Protein AF-A0A059FQJ8-F1 (afdb_monomer_lite)

Radius of gyration: 23.24 Å; chains: 1; bounding box: 76×47×58 Å

Structure (mmCIF, N/CA/C/O backbone):
data_AF-A0A059FQJ8-F1
#
_entry.id   AF-A0A059FQJ8-F1
#
loop_
_atom_site.group_PDB
_atom_site.id
_atom_site.type_symbol
_atom_site.label_atom_id
_atom_site.label_alt_id
_atom_site.label_comp_id
_atom_site.label_asym_id
_atom_site.label_entity_id
_atom_site.label_seq_id
_atom_site.pdbx_PDB_ins_code
_atom_site.Cartn_x
_atom_site.Cartn_y
_atom_site.Cartn_z
_atom_site.occupancy
_atom_site.B_iso_or_equiv
_atom_site.auth_seq_id
_atom_site.auth_comp_id
_atom_site.auth_asym_id
_atom_site.auth_atom_id
_atom_site.pdbx_PDB_model_num
ATOM 1 N N . MET A 1 1 ? -55.853 28.025 -36.758 1.00 37.81 1 MET A N 1
ATOM 2 C CA . MET A 1 1 ? -55.237 27.022 -35.863 1.00 37.81 1 MET A CA 1
ATOM 3 C C . MET A 1 1 ? -54.209 27.739 -35.015 1.00 37.81 1 MET A C 1
ATOM 5 O O . MET A 1 1 ? -53.228 28.238 -35.544 1.00 37.81 1 MET A O 1
ATOM 9 N N . THR A 1 2 ? -54.528 27.914 -33.740 1.00 32.22 2 THR A N 1
ATOM 10 C CA . THR A 1 2 ? -53.836 28.809 -32.809 1.00 32.22 2 THR A CA 1
ATOM 11 C C . THR A 1 2 ? -52.714 28.050 -32.107 1.00 32.22 2 THR A C 1
ATOM 13 O O . THR A 1 2 ? -52.951 26.999 -31.517 1.00 32.22 2 THR A O 1
ATOM 16 N N . ILE A 1 3 ? -51.499 28.586 -32.196 1.00 45.47 3 ILE A N 1
ATOM 17 C CA . ILE A 1 3 ? -50.290 28.101 -31.525 1.00 45.47 3 ILE A CA 1
ATOM 18 C C . ILE A 1 3 ? -50.458 28.319 -30.017 1.00 45.47 3 ILE A C 1
ATOM 20 O O . ILE A 1 3 ? -50.720 29.442 -29.587 1.00 45.47 3 ILE A O 1
ATOM 24 N N . LYS A 1 4 ? -50.324 27.255 -29.217 1.00 43.25 4 LYS A N 1
ATOM 25 C CA . LYS A 1 4 ? -50.336 27.320 -27.750 1.00 43.25 4 LYS A CA 1
ATOM 26 C C . LYS A 1 4 ? -48.970 26.878 -27.235 1.00 43.25 4 LYS A C 1
ATOM 28 O O . LYS A 1 4 ? -48.599 25.714 -27.331 1.00 43.25 4 LYS A O 1
ATOM 33 N N . THR A 1 5 ? -48.218 27.858 -26.757 1.00 51.22 5 THR A N 1
ATOM 34 C CA . THR A 1 5 ? -46.953 27.738 -26.035 1.00 51.22 5 THR A CA 1
ATOM 35 C C . THR A 1 5 ? -47.121 26.894 -24.771 1.00 51.22 5 THR A C 1
ATOM 37 O O . THR A 1 5 ? -48.052 27.117 -23.999 1.00 51.22 5 THR A O 1
ATOM 40 N N . PHE A 1 6 ? -46.178 25.985 -24.516 1.00 45.19 6 PHE A N 1
ATOM 41 C CA . PHE A 1 6 ? -45.891 25.508 -23.166 1.00 45.19 6 PHE A CA 1
ATOM 42 C C . PHE A 1 6 ? -44.374 25.459 -22.972 1.00 45.19 6 PHE A C 1
ATOM 44 O O . PHE A 1 6 ? -43.671 24.649 -23.570 1.00 45.19 6 PHE A O 1
ATOM 51 N N . LEU A 1 7 ? -43.889 26.410 -22.177 1.00 50.94 7 LEU A N 1
ATOM 52 C CA . LEU A 1 7 ? -42.558 26.420 -21.587 1.00 50.94 7 LEU A CA 1
ATOM 53 C C . LEU A 1 7 ? -42.471 25.249 -20.605 1.00 50.94 7 LEU A C 1
ATOM 55 O O . LEU A 1 7 ? -43.331 25.123 -19.735 1.00 50.94 7 LEU A O 1
ATOM 59 N N . LEU A 1 8 ? -41.429 24.430 -20.709 1.00 50.31 8 LEU A N 1
ATOM 60 C CA . LEU A 1 8 ? -41.069 23.477 -19.665 1.00 50.31 8 LEU A CA 1
ATOM 61 C C . LEU A 1 8 ? -39.570 23.584 -19.401 1.00 50.31 8 LEU A C 1
ATOM 63 O O . LEU A 1 8 ? -38.731 23.058 -20.127 1.00 50.31 8 LEU A O 1
ATOM 67 N N . SER A 1 9 ? -39.282 24.358 -18.357 1.00 51.50 9 SER A N 1
ATOM 68 C CA . SER A 1 9 ? -38.020 24.420 -17.639 1.00 51.50 9 SER A CA 1
ATOM 69 C C . SER A 1 9 ? -37.587 23.021 -17.208 1.00 51.50 9 SER A C 1
ATOM 71 O O . SER A 1 9 ? -38.300 22.366 -16.450 1.00 51.50 9 SER A O 1
ATOM 73 N N . ILE A 1 10 ? -36.391 22.597 -17.610 1.00 59.97 10 ILE A N 1
ATOM 74 C CA . ILE A 1 10 ? -35.666 21.519 -16.934 1.00 59.97 10 ILE A CA 1
ATOM 75 C C . ILE A 1 10 ? -34.528 22.183 -16.165 1.00 59.97 10 ILE A C 1
ATOM 77 O O . ILE A 1 10 ? -33.397 22.294 -16.629 1.00 59.97 10 ILE A O 1
ATOM 81 N N . ALA A 1 11 ? -34.873 22.670 -14.975 1.00 53.00 11 ALA A N 1
ATOM 82 C CA . ALA A 1 11 ? -33.926 22.830 -13.885 1.00 53.00 11 ALA A CA 1
ATOM 83 C C . ALA A 1 11 ? -33.673 21.425 -13.317 1.00 53.00 11 ALA A C 1
ATOM 85 O O . ALA A 1 11 ? -34.315 20.997 -12.362 1.00 53.00 11 ALA A O 1
ATOM 86 N N . GLY A 1 12 ? -32.805 20.666 -13.985 1.00 53.34 12 GLY A N 1
ATOM 87 C CA . GLY A 1 12 ? -32.293 19.405 -13.468 1.00 53.34 12 GLY A CA 1
ATOM 88 C C . GLY A 1 12 ? -31.166 19.722 -12.502 1.00 53.34 12 GLY A C 1
ATOM 89 O O . GLY A 1 12 ? -30.111 20.185 -12.932 1.00 53.34 12 GLY A O 1
ATOM 90 N N . LEU A 1 13 ? -31.423 19.527 -11.209 1.00 50.56 13 LEU A N 1
ATOM 91 C CA . LEU A 1 13 ? -30.423 19.575 -10.155 1.00 50.56 13 LEU A CA 1
ATOM 92 C C . LEU A 1 13 ? -29.230 18.707 -10.564 1.00 50.56 13 LEU A C 1
ATOM 94 O O . LEU A 1 13 ? -29.275 17.484 -10.453 1.00 50.56 13 LEU A O 1
ATOM 98 N N . VAL A 1 14 ? -28.137 19.345 -10.972 1.00 53.16 14 VAL A N 1
ATOM 99 C CA . VAL A 1 14 ? -26.816 18.759 -10.788 1.00 53.16 14 VAL A CA 1
ATOM 100 C C . VAL A 1 14 ? -26.566 18.866 -9.290 1.00 53.16 14 VAL A C 1
ATOM 102 O O . VAL A 1 14 ? -25.959 19.817 -8.802 1.00 53.16 14 VAL A O 1
ATOM 105 N N . ALA A 1 15 ? -27.136 17.921 -8.540 1.00 49.44 15 ALA A N 1
ATOM 106 C CA . ALA A 1 15 ? -26.610 17.554 -7.245 1.00 49.44 15 ALA A CA 1
ATOM 107 C C . ALA A 1 15 ? -25.205 17.025 -7.531 1.00 49.44 15 ALA A C 1
ATOM 109 O O . ALA A 1 15 ? -24.992 15.838 -7.754 1.00 49.44 15 ALA A O 1
ATOM 110 N N . LEU A 1 16 ? -24.253 17.954 -7.613 1.00 50.31 16 LEU A N 1
ATOM 111 C CA . LEU A 1 16 ? -22.880 17.675 -7.268 1.00 50.31 16 LEU A CA 1
ATOM 112 C C . LEU A 1 16 ? -22.986 17.123 -5.851 1.00 50.31 16 LEU A C 1
ATOM 114 O O . LEU A 1 16 ? -23.143 17.882 -4.894 1.00 50.31 16 LEU A O 1
ATOM 118 N N . SER A 1 17 ? -23.011 15.797 -5.739 1.00 50.44 17 SER A N 1
ATOM 119 C CA . SER A 1 17 ? -22.537 15.105 -4.560 1.00 50.44 17 SER A CA 1
ATOM 120 C C . SER A 1 17 ? -21.135 15.648 -4.342 1.00 50.44 17 SER A C 1
ATOM 122 O O . SER A 1 17 ? -20.155 15.182 -4.917 1.00 50.44 17 SER A O 1
ATOM 124 N N . ALA A 1 18 ? -21.056 16.737 -3.584 1.00 44.81 18 ALA A N 1
ATOM 125 C CA . ALA A 1 18 ? -19.883 17.037 -2.816 1.00 44.81 18 ALA A CA 1
ATOM 126 C C . ALA A 1 18 ? -19.639 15.742 -2.046 1.00 44.81 18 ALA A C 1
ATOM 128 O O . ALA A 1 18 ? -20.436 15.412 -1.168 1.00 44.81 18 ALA A O 1
ATOM 129 N N . CYS A 1 19 ? -18.649 14.955 -2.481 1.00 57.06 19 CYS A N 1
ATOM 130 C CA . CYS A 1 19 ? -18.125 13.829 -1.729 1.00 57.06 19 CYS A CA 1
ATOM 131 C C . CYS A 1 19 ? -17.668 14.439 -0.415 1.00 57.06 19 CYS A C 1
ATOM 133 O O . CYS A 1 19 ? -16.589 15.028 -0.324 1.00 57.06 19 CYS A O 1
ATOM 135 N N . ALA A 1 20 ? -18.596 14.476 0.536 1.00 50.62 20 ALA A N 1
ATOM 136 C CA . ALA A 1 20 ? -18.373 15.036 1.834 1.00 50.62 20 ALA A CA 1
ATOM 137 C C . ALA A 1 20 ? -17.217 14.219 2.381 1.00 50.62 20 ALA A C 1
ATOM 139 O O . ALA A 1 20 ? -17.306 13.001 2.493 1.00 50.62 20 ALA A O 1
ATOM 140 N N . SER A 1 21 ? -16.111 14.907 2.623 1.00 61.59 21 SER A N 1
ATOM 141 C CA . SER A 1 21 ? -14.887 14.413 3.231 1.00 61.59 21 SER A CA 1
ATOM 142 C C . SER A 1 21 ? -15.135 14.046 4.697 1.00 61.59 21 SER A C 1
ATOM 144 O O . SER A 1 21 ? -14.461 14.554 5.593 1.00 61.59 21 SER A O 1
ATOM 146 N N . VAL A 1 22 ? -16.178 13.263 4.945 1.00 78.38 22 VAL A N 1
ATOM 147 C CA . VAL A 1 22 ? -16.480 12.659 6.226 1.00 78.38 22 VAL A CA 1
ATOM 148 C C . VAL A 1 22 ? -15.706 11.360 6.212 1.00 78.38 22 VAL A C 1
ATOM 150 O O . VAL A 1 22 ? -15.920 10.511 5.354 1.00 78.38 22 VAL A O 1
ATOM 153 N N . GLU A 1 23 ? -14.732 11.269 7.105 1.00 85.38 23 GLU A N 1
ATOM 154 C CA . GLU A 1 23 ? -14.048 10.010 7.344 1.00 85.38 23 GLU A CA 1
ATOM 155 C C . GLU A 1 23 ? -15.078 8.994 7.868 1.00 85.38 23 GLU A C 1
ATOM 157 O O . GLU A 1 23 ? -15.762 9.315 8.849 1.00 85.38 23 GLU A O 1
ATOM 162 N N . PRO A 1 24 ? -15.243 7.828 7.211 1.00 90.56 24 PRO A N 1
ATOM 163 C CA . PRO A 1 24 ? -16.191 6.811 7.658 1.00 90.56 24 PRO A CA 1
ATOM 164 C C . PRO A 1 24 ? -15.785 6.213 9.012 1.00 90.56 24 PRO A C 1
ATOM 166 O O . PRO A 1 24 ? -14.682 6.449 9.509 1.00 90.56 24 PRO A O 1
ATOM 169 N N . GLU A 1 25 ? -16.675 5.432 9.625 1.00 91.50 25 GLU A N 1
ATOM 170 C CA . GLU A 1 25 ? -16.370 4.767 10.895 1.00 91.50 25 GLU A CA 1
ATOM 171 C C . GLU A 1 25 ? -15.207 3.772 10.716 1.00 91.50 25 GLU A C 1
ATOM 173 O O . GLU A 1 25 ? -15.261 2.955 9.791 1.00 91.50 25 GLU A O 1
ATOM 178 N N . PRO A 1 26 ? -14.165 3.812 11.571 1.00 92.06 26 PRO A N 1
ATOM 179 C CA . PRO A 1 26 ? -13.039 2.893 11.473 1.00 92.06 26 PRO A CA 1
ATOM 180 C C . PRO A 1 26 ? -13.474 1.429 11.421 1.00 92.06 26 PRO A C 1
ATOM 182 O O . PRO A 1 26 ? -14.433 1.030 12.077 1.00 92.06 26 PRO A O 1
ATOM 185 N N . CYS A 1 27 ? -12.716 0.618 10.679 1.00 93.94 27 CYS A N 1
ATOM 186 C CA . CYS A 1 27 ? -12.921 -0.835 10.611 1.00 93.94 27 CYS A CA 1
ATOM 187 C C . CYS A 1 27 ? -14.270 -1.237 9.994 1.00 93.94 27 CYS A C 1
ATOM 189 O O . CYS A 1 27 ? -14.827 -2.286 10.310 1.00 93.94 27 CYS A O 1
ATOM 191 N N . THR A 1 28 ? -14.764 -0.406 9.078 1.00 94.88 28 THR A N 1
ATOM 192 C CA . THR A 1 28 ? -15.841 -0.718 8.132 1.00 94.88 28 THR A CA 1
ATOM 193 C C . THR A 1 28 ? -15.265 -0.845 6.719 1.00 94.88 28 THR A C 1
ATOM 195 O O . THR A 1 28 ? -14.179 -0.324 6.446 1.00 94.88 28 THR A O 1
ATOM 198 N N . SER A 1 29 ? -15.963 -1.527 5.806 1.00 95.06 29 SER A N 1
ATOM 199 C CA . SER A 1 29 ? -15.523 -1.640 4.405 1.00 95.06 29 SER A CA 1
ATOM 200 C C . SER A 1 29 ? -15.403 -0.268 3.725 1.00 95.06 29 SER A C 1
ATOM 202 O O . SER A 1 29 ? -14.414 -0.009 3.047 1.00 95.06 29 SER A O 1
ATOM 204 N N . GLU A 1 30 ? -16.333 0.654 3.994 1.00 93.31 30 GLU A N 1
ATOM 205 C CA . GLU A 1 30 ? -16.300 2.035 3.486 1.00 93.31 30 GLU A CA 1
ATOM 206 C C . GLU A 1 30 ? -15.061 2.802 3.977 1.00 93.31 30 GLU A C 1
ATOM 208 O O . GLU A 1 30 ? -14.427 3.543 3.224 1.00 93.31 30 GLU A O 1
ATOM 213 N N . TRP A 1 31 ? -14.661 2.606 5.236 1.00 94.44 31 TRP A N 1
ATOM 214 C CA . TRP A 1 31 ? -13.435 3.209 5.756 1.00 94.44 31 TRP A CA 1
ATOM 215 C C . TRP A 1 31 ? -12.175 2.613 5.124 1.00 94.44 31 TRP A C 1
ATOM 217 O O . TRP A 1 31 ? -11.231 3.349 4.825 1.00 94.44 31 TRP A O 1
ATOM 227 N N . VAL A 1 32 ? -12.159 1.296 4.895 1.00 93.88 32 VAL A N 1
ATOM 228 C CA . VAL A 1 32 ? -11.069 0.620 4.180 1.00 93.88 32 VAL A CA 1
ATOM 229 C C . VAL A 1 32 ? -10.935 1.164 2.761 1.00 93.88 32 VAL A C 1
ATOM 231 O O . VAL A 1 32 ? -9.814 1.461 2.343 1.00 93.88 32 VAL A O 1
ATOM 234 N N . ASP A 1 33 ? -12.046 1.336 2.048 1.00 94.00 33 ASP A N 1
ATOM 235 C CA . ASP A 1 33 ? -12.069 1.926 0.709 1.00 94.00 33 ASP A CA 1
ATOM 236 C C . ASP A 1 33 ? -11.514 3.359 0.732 1.00 94.00 33 ASP A C 1
ATOM 238 O O . ASP A 1 33 ? -10.512 3.669 0.083 1.00 94.00 33 ASP A O 1
ATOM 242 N N . PHE A 1 34 ? -12.048 4.210 1.615 1.00 91.94 34 PHE A N 1
ATOM 243 C CA . PHE A 1 34 ? -11.582 5.587 1.803 1.00 91.94 34 PHE A CA 1
ATOM 244 C C . PHE A 1 34 ? -10.074 5.688 2.095 1.00 91.94 34 PHE A C 1
ATOM 246 O O . PHE A 1 34 ? -9.370 6.559 1.562 1.00 91.94 34 PHE A O 1
ATOM 253 N N . ARG A 1 35 ? -9.545 4.813 2.960 1.00 92.31 35 ARG A N 1
ATOM 254 C CA . ARG A 1 35 ? -8.107 4.754 3.268 1.00 92.31 35 ARG A CA 1
ATOM 255 C C . ARG A 1 35 ? -7.316 4.249 2.066 1.00 92.31 35 ARG A C 1
ATOM 257 O O . ARG A 1 35 ? -6.299 4.857 1.727 1.00 92.31 35 ARG A O 1
ATOM 264 N N . THR A 1 36 ? -7.791 3.199 1.401 1.00 92.50 36 THR A N 1
ATOM 265 C CA . THR A 1 36 ? -7.174 2.621 0.202 1.00 92.50 36 THR A CA 1
ATOM 266 C C . THR A 1 36 ? -7.044 3.668 -0.894 1.00 92.50 36 THR A C 1
ATOM 268 O O . THR A 1 36 ? -5.935 3.887 -1.383 1.00 92.50 36 THR A O 1
ATOM 271 N N . GLU A 1 37 ? -8.104 4.412 -1.211 1.00 92.56 37 GLU A N 1
ATOM 272 C CA . GLU A 1 37 ? -8.044 5.506 -2.181 1.00 92.56 37 GLU A CA 1
ATOM 273 C C . GLU A 1 37 ? -6.974 6.537 -1.814 1.00 92.56 37 GLU A C 1
ATOM 275 O O . GLU A 1 37 ? -6.153 6.916 -2.655 1.00 92.56 37 GLU A O 1
ATOM 280 N N . LYS A 1 38 ? -6.934 7.001 -0.560 1.00 91.31 38 LYS A N 1
ATOM 281 C CA . LYS A 1 38 ? -5.939 7.994 -0.127 1.00 91.31 38 LYS A CA 1
ATOM 282 C C . LYS A 1 38 ? -4.510 7.474 -0.255 1.00 91.31 38 LYS A C 1
ATOM 284 O O . LYS A 1 38 ? -3.646 8.166 -0.809 1.00 91.31 38 LYS A O 1
ATOM 289 N N . VAL A 1 39 ? -4.256 6.272 0.253 1.00 93.69 39 VAL A N 1
ATOM 290 C CA . VAL A 1 39 ? -2.921 5.666 0.292 1.00 93.69 39 VAL A CA 1
ATOM 291 C C . VAL A 1 39 ? -2.454 5.317 -1.117 1.00 93.69 39 VAL A C 1
ATOM 293 O O . VAL A 1 39 ? -1.345 5.696 -1.503 1.00 93.69 39 VAL A O 1
ATOM 296 N N . LEU A 1 40 ? -3.306 4.688 -1.929 1.00 92.44 40 LEU A N 1
ATOM 297 C CA . LEU A 1 40 ? -2.977 4.321 -3.303 1.00 92.44 40 LEU A CA 1
ATOM 298 C C . LEU A 1 40 ? -2.817 5.546 -4.202 1.00 92.44 40 LEU A C 1
ATOM 300 O O . LEU A 1 40 ? -1.887 5.571 -5.006 1.00 92.44 40 LEU A O 1
ATOM 304 N N . ASN A 1 41 ? -3.616 6.605 -4.040 1.00 94.31 41 ASN A N 1
ATOM 305 C CA . ASN A 1 41 ? -3.410 7.853 -4.784 1.00 94.31 41 ASN A CA 1
ATOM 306 C C . ASN A 1 41 ? -2.061 8.499 -4.440 1.00 94.31 41 ASN A C 1
ATOM 308 O O . ASN A 1 41 ? -1.322 8.951 -5.328 1.00 94.31 41 ASN A O 1
ATOM 312 N N . ARG A 1 42 ? -1.688 8.499 -3.155 1.00 93.31 42 ARG A N 1
ATOM 313 C CA . ARG A 1 42 ? -0.380 8.990 -2.711 1.00 93.31 42 ARG A CA 1
ATOM 314 C C . ARG A 1 42 ? 0.747 8.128 -3.279 1.00 93.31 42 ARG A C 1
ATOM 316 O O . ARG A 1 42 ? 1.681 8.672 -3.871 1.00 93.31 42 ARG A O 1
ATOM 323 N N . PHE A 1 43 ? 0.647 6.807 -3.178 1.00 94.00 43 PHE A N 1
ATOM 324 C CA . PHE A 1 43 ? 1.629 5.874 -3.725 1.00 94.00 43 PHE A CA 1
ATOM 325 C C . PHE A 1 43 ? 1.775 6.025 -5.247 1.00 94.00 43 PHE A C 1
ATOM 327 O O . PHE A 1 43 ? 2.888 6.163 -5.763 1.00 94.00 43 PHE A O 1
ATOM 334 N N . ALA A 1 44 ? 0.655 6.097 -5.967 1.00 93.50 44 ALA A N 1
ATOM 335 C CA . ALA A 1 44 ? 0.631 6.226 -7.414 1.00 93.50 44 ALA A CA 1
ATOM 336 C C . ALA A 1 44 ? 1.220 7.553 -7.895 1.00 93.50 44 ALA A C 1
ATOM 338 O O . ALA A 1 44 ? 1.954 7.588 -8.885 1.00 93.50 44 ALA A O 1
ATOM 339 N N . SER A 1 45 ? 0.959 8.652 -7.182 1.00 94.56 45 SER A N 1
ATOM 340 C CA . SER A 1 45 ? 1.536 9.954 -7.527 1.00 94.56 45 SER A CA 1
ATOM 341 C C . SER A 1 45 ? 3.066 9.984 -7.393 1.00 94.56 45 SER A C 1
ATOM 343 O O . SER A 1 45 ? 3.724 10.592 -8.239 1.00 94.56 45 SER A O 1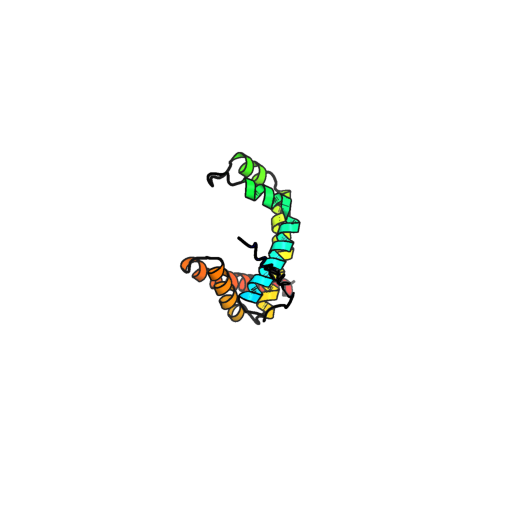
ATOM 345 N N . ASN A 1 46 ? 3.640 9.258 -6.426 1.00 94.62 46 ASN A N 1
ATOM 346 C CA . ASN A 1 46 ? 5.092 9.111 -6.261 1.00 94.62 46 ASN A CA 1
ATOM 347 C C . ASN A 1 46 ? 5.728 8.150 -7.282 1.00 94.62 46 ASN A C 1
ATOM 349 O O . ASN A 1 46 ? 6.928 8.227 -7.544 1.00 94.62 46 ASN A O 1
ATOM 353 N N . ASN A 1 47 ? 4.922 7.287 -7.906 1.00 94.19 47 ASN A N 1
ATOM 354 C CA . ASN A 1 47 ? 5.389 6.211 -8.782 1.00 94.19 47 ASN A CA 1
ATOM 355 C C . ASN A 1 47 ? 4.859 6.286 -10.220 1.00 94.19 47 ASN A C 1
ATOM 357 O O . ASN A 1 47 ? 4.906 5.293 -10.945 1.00 94.19 47 ASN A O 1
ATOM 361 N N . ARG A 1 48 ? 4.407 7.464 -10.679 1.00 92.38 48 ARG A N 1
ATOM 362 C CA . ARG A 1 48 ? 3.803 7.651 -12.017 1.00 92.38 48 ARG A CA 1
ATOM 363 C C . ARG A 1 48 ? 4.622 7.052 -13.162 1.00 92.38 48 ARG A C 1
ATOM 365 O O . ARG A 1 48 ? 4.036 6.489 -14.078 1.00 92.38 48 ARG A O 1
ATOM 372 N N . GLY A 1 49 ? 5.952 7.171 -13.104 1.00 90.12 49 GLY A N 1
ATOM 373 C CA . GLY A 1 49 ? 6.852 6.600 -14.112 1.00 90.12 49 GLY A CA 1
ATOM 374 C C . GLY A 1 49 ? 6.759 5.076 -14.171 1.00 90.12 49 GLY A C 1
ATOM 375 O O . GLY A 1 49 ? 6.373 4.537 -15.201 1.00 90.12 49 GLY A O 1
ATOM 376 N N . MET A 1 50 ? 7.013 4.403 -13.042 1.00 90.50 50 MET A N 1
ATOM 377 C CA . MET A 1 50 ? 6.934 2.939 -12.949 1.00 90.50 50 MET A CA 1
ATOM 378 C C . MET A 1 50 ? 5.537 2.423 -13.308 1.00 90.50 50 MET A C 1
ATOM 380 O O . MET A 1 50 ? 5.405 1.464 -14.052 1.00 90.50 50 MET A O 1
ATOM 384 N N . ILE A 1 51 ? 4.477 3.080 -12.831 1.00 91.00 51 ILE A N 1
ATOM 385 C CA . ILE A 1 51 ? 3.097 2.687 -13.153 1.00 91.00 51 ILE A CA 1
ATOM 386 C C . ILE A 1 51 ? 2.813 2.839 -14.649 1.00 91.00 51 ILE A C 1
ATOM 388 O O . ILE A 1 51 ? 2.134 2.000 -15.234 1.00 91.00 51 ILE A O 1
ATOM 392 N N . GLY A 1 52 ? 3.327 3.894 -15.284 1.00 90.06 52 GLY A N 1
ATOM 393 C CA . GLY A 1 52 ? 3.248 4.054 -16.733 1.00 90.06 52 GLY A CA 1
ATOM 394 C C . GLY A 1 52 ? 3.950 2.919 -17.476 1.00 90.06 52 GLY A C 1
ATOM 395 O O . GLY A 1 52 ? 3.393 2.385 -18.432 1.00 90.06 52 GLY A O 1
ATOM 396 N N . ASP A 1 53 ? 5.131 2.515 -17.012 1.00 88.44 53 ASP A N 1
ATOM 397 C CA . ASP A 1 53 ? 5.893 1.414 -17.603 1.00 88.44 53 ASP A CA 1
ATOM 398 C C . ASP A 1 53 ? 5.190 0.057 -17.394 1.00 88.44 53 ASP A C 1
ATOM 400 O O . ASP A 1 53 ? 5.074 -0.722 -18.337 1.00 88.44 53 ASP A O 1
ATOM 404 N N . LEU A 1 54 ? 4.613 -0.188 -16.212 1.00 88.62 54 LEU A N 1
ATOM 405 C CA . LEU A 1 54 ? 3.799 -1.376 -15.917 1.00 88.62 54 LEU A CA 1
ATOM 406 C C . LEU A 1 54 ? 2.515 -1.433 -16.756 1.00 88.62 54 LEU A C 1
ATOM 408 O O . LEU A 1 54 ? 2.164 -2.491 -17.261 1.00 88.62 54 LEU A O 1
ATOM 412 N N . ARG A 1 55 ? 1.832 -0.306 -16.980 1.00 88.75 55 ARG A N 1
ATOM 413 C CA . ARG A 1 55 ? 0.653 -0.256 -17.869 1.00 88.75 55 ARG A CA 1
ATOM 414 C C . ARG A 1 55 ? 0.988 -0.582 -19.320 1.00 88.75 55 ARG A C 1
ATOM 416 O O . ARG A 1 55 ? 0.133 -1.066 -20.044 1.00 88.75 55 ARG A O 1
ATOM 423 N N . ARG A 1 56 ? 2.216 -0.287 -19.745 1.00 89.06 56 ARG A N 1
ATOM 424 C CA . ARG A 1 56 ? 2.725 -0.605 -21.086 1.00 89.06 56 ARG A CA 1
ATOM 425 C C . ARG A 1 56 ? 3.293 -2.018 -21.181 1.00 89.06 56 ARG A C 1
ATOM 427 O O . ARG A 1 56 ? 3.674 -2.430 -22.275 1.00 89.06 56 ARG A O 1
ATOM 434 N N . LEU A 1 57 ? 3.415 -2.717 -20.051 1.00 90.00 57 LEU A N 1
ATOM 435 C CA . LEU A 1 57 ? 3.924 -4.079 -20.012 1.00 90.00 57 LEU A CA 1
ATOM 436 C C . LEU A 1 57 ? 2.958 -5.039 -20.695 1.00 90.00 57 LEU A C 1
ATOM 438 O O . LEU A 1 57 ? 3.423 -5.945 -21.370 1.00 90.00 57 LEU A O 1
ATOM 442 N N . GLN A 1 58 ? 1.653 -4.832 -20.536 1.00 89.88 58 GLN A N 1
ATOM 443 C CA . GLN A 1 58 ? 0.643 -5.554 -21.298 1.00 89.88 58 GLN A CA 1
ATOM 444 C C . GLN A 1 58 ? 0.318 -4.789 -22.580 1.00 89.88 58 GLN A C 1
ATOM 446 O O . GLN A 1 58 ? 0.175 -3.563 -22.563 1.00 89.88 58 GLN A O 1
ATOM 451 N N . ASP A 1 59 ? 0.240 -5.502 -23.697 1.00 84.06 59 ASP A N 1
ATOM 452 C CA . ASP A 1 59 ? -0.263 -4.948 -24.947 1.00 84.06 59 ASP A CA 1
ATOM 453 C C . ASP A 1 59 ? -1.802 -4.949 -24.992 1.00 84.06 59 ASP A C 1
ATOM 455 O O . ASP A 1 59 ? -2.485 -5.267 -24.017 1.00 84.06 59 ASP A O 1
ATOM 459 N N . SER A 1 60 ? -2.366 -4.535 -26.128 1.00 84.56 60 SER A N 1
ATOM 460 C CA . SER A 1 60 ? -3.818 -4.455 -26.320 1.00 84.56 60 SER A CA 1
ATOM 461 C C . SER A 1 60 ? -4.532 -5.808 -26.293 1.00 84.56 60 SER A C 1
ATOM 463 O O . SER A 1 60 ? -5.753 -5.830 -26.163 1.00 84.56 60 SER A O 1
ATOM 465 N N . GLU A 1 61 ? -3.798 -6.909 -26.449 1.00 86.19 61 GLU A N 1
ATOM 466 C CA . GLU A 1 61 ? -4.319 -8.278 -26.416 1.00 86.19 61 GLU A CA 1
ATOM 467 C C . GLU A 1 61 ? -4.183 -8.898 -25.012 1.00 86.19 61 GLU A C 1
ATOM 469 O O . GLU A 1 61 ? -4.729 -9.967 -24.749 1.00 86.19 61 GLU A O 1
ATOM 474 N N . GLY A 1 62 ? -3.536 -8.183 -24.081 1.00 84.62 62 GLY A N 1
ATOM 475 C CA . GLY A 1 62 ? -3.282 -8.622 -22.709 1.00 84.62 62 GLY A CA 1
ATOM 476 C C . GLY A 1 62 ? -1.972 -9.392 -22.545 1.00 84.62 62 GLY A C 1
ATOM 477 O O . GLY A 1 62 ? -1.651 -9.808 -21.426 1.00 84.62 62 GLY A O 1
ATOM 478 N N . ASP A 1 63 ? -1.199 -9.539 -23.623 1.00 91.69 63 ASP A N 1
ATOM 479 C CA . ASP A 1 63 ? 0.064 -10.263 -23.634 1.00 91.69 63 ASP A CA 1
ATOM 480 C C . ASP A 1 63 ? 1.216 -9.391 -23.126 1.00 91.69 63 ASP A C 1
ATOM 482 O O . ASP A 1 63 ? 1.233 -8.163 -23.248 1.00 91.69 63 ASP A O 1
ATOM 486 N N . ILE A 1 64 ? 2.213 -10.036 -22.517 1.00 91.06 64 ILE A N 1
ATOM 487 C CA . ILE A 1 64 ? 3.388 -9.347 -21.979 1.00 91.06 64 ILE A CA 1
ATOM 488 C C . ILE A 1 64 ? 4.308 -8.920 -23.123 1.00 91.06 64 ILE A C 1
ATOM 490 O O . ILE A 1 64 ? 4.892 -9.756 -23.811 1.00 91.06 64 ILE A O 1
ATOM 494 N N . ASN A 1 65 ? 4.539 -7.616 -23.250 1.00 90.00 65 ASN A N 1
ATOM 495 C CA . ASN A 1 65 ? 5.498 -7.033 -24.173 1.00 90.00 65 ASN A CA 1
ATOM 496 C C . ASN A 1 65 ? 6.945 -7.317 -23.710 1.00 90.00 65 ASN A C 1
ATOM 498 O O . ASN A 1 65 ? 7.410 -6.718 -22.728 1.00 90.00 65 ASN A O 1
ATOM 502 N N . PRO A 1 66 ? 7.720 -8.151 -24.431 1.00 90.12 66 PRO A N 1
ATOM 503 C CA . PRO A 1 66 ? 9.052 -8.560 -23.983 1.00 90.12 66 PRO A CA 1
ATOM 504 C C . PRO A 1 66 ? 10.061 -7.406 -23.935 1.00 90.12 66 PRO A C 1
ATOM 506 O O . PRO A 1 66 ? 10.974 -7.408 -23.110 1.00 90.12 66 PRO A O 1
ATOM 509 N N . VAL A 1 67 ? 9.908 -6.398 -24.801 1.00 89.62 67 VAL A N 1
ATOM 510 C CA . VAL A 1 67 ? 10.804 -5.232 -24.836 1.00 89.62 67 VAL A CA 1
ATOM 511 C C . VAL A 1 67 ? 10.603 -4.375 -23.591 1.00 89.62 67 VAL A C 1
ATOM 513 O O . VAL A 1 67 ? 11.581 -3.994 -22.946 1.00 89.62 67 VAL A O 1
ATOM 516 N N . VAL A 1 68 ? 9.348 -4.109 -23.223 1.00 88.06 68 VAL A N 1
ATOM 517 C CA . VAL A 1 68 ? 9.017 -3.348 -22.009 1.00 88.06 68 VAL A CA 1
ATOM 518 C C . VAL A 1 68 ? 9.428 -4.129 -20.760 1.00 88.06 68 VAL A C 1
ATOM 520 O O . VAL A 1 68 ? 10.032 -3.553 -19.857 1.00 88.06 68 VAL A O 1
ATOM 523 N N . ALA A 1 69 ? 9.212 -5.448 -20.738 1.00 88.44 69 ALA A N 1
ATOM 524 C CA . ALA A 1 69 ? 9.666 -6.313 -19.649 1.00 88.44 69 ALA A CA 1
ATOM 525 C C . ALA A 1 69 ? 11.187 -6.208 -19.421 1.00 88.44 69 ALA A C 1
ATOM 527 O O . ALA A 1 69 ? 11.645 -6.015 -18.294 1.00 88.44 69 ALA A O 1
ATOM 528 N N . MET A 1 70 ? 11.983 -6.261 -20.494 1.00 88.62 70 MET A N 1
ATOM 529 C CA . MET A 1 70 ? 13.440 -6.119 -20.402 1.00 88.62 70 MET A CA 1
ATOM 530 C C . MET A 1 70 ? 13.872 -4.720 -19.943 1.00 88.62 70 MET A C 1
ATOM 532 O O . MET A 1 70 ? 14.820 -4.594 -19.166 1.00 88.62 70 MET A O 1
ATOM 536 N N . GLN A 1 71 ? 13.178 -3.666 -20.385 1.00 86.88 71 GLN A N 1
ATOM 537 C CA . GLN A 1 71 ? 13.432 -2.294 -19.932 1.00 86.88 71 GLN A CA 1
ATOM 538 C C . GLN A 1 71 ? 13.158 -2.128 -18.434 1.00 86.88 71 GLN A C 1
ATOM 540 O O . GLN A 1 71 ? 13.985 -1.548 -17.728 1.00 86.88 71 GLN A O 1
ATOM 545 N N . LEU A 1 72 ? 12.045 -2.682 -17.945 1.00 86.38 72 LEU A N 1
ATOM 546 C CA . LEU A 1 72 ? 11.694 -2.692 -16.525 1.00 86.38 72 LEU A CA 1
ATOM 547 C C . LEU A 1 72 ? 12.777 -3.385 -15.696 1.00 86.38 72 LEU A C 1
ATOM 549 O O . LEU A 1 72 ? 13.318 -2.780 -14.773 1.00 86.38 72 LEU A O 1
ATOM 553 N N . ILE A 1 73 ? 13.165 -4.610 -16.073 1.00 86.00 73 ILE A N 1
ATOM 554 C CA . ILE A 1 73 ? 14.210 -5.384 -15.378 1.00 86.00 73 ILE A CA 1
ATOM 555 C C . ILE A 1 73 ? 15.553 -4.633 -15.369 1.00 86.00 73 ILE A C 1
ATOM 557 O O . ILE A 1 73 ? 16.290 -4.659 -14.378 1.00 86.00 73 ILE A O 1
ATOM 561 N N . GLY A 1 74 ? 15.878 -3.930 -16.457 1.00 87.19 74 GLY A N 1
ATOM 562 C CA . GLY A 1 74 ? 17.078 -3.098 -16.552 1.00 87.19 74 GLY A CA 1
ATOM 563 C C . GLY A 1 74 ? 17.060 -1.871 -15.631 1.00 87.19 74 GLY A C 1
ATOM 564 O O . GLY A 1 74 ? 18.122 -1.379 -15.239 1.00 87.19 74 GLY A O 1
ATOM 565 N N . ASN A 1 75 ? 15.882 -1.389 -15.229 1.00 88.38 75 ASN A N 1
ATOM 566 C CA . ASN A 1 75 ? 15.716 -0.151 -14.473 1.00 88.38 75 ASN A CA 1
ATOM 567 C C . ASN A 1 75 ? 15.704 -0.367 -12.951 1.00 88.38 75 ASN A C 1
ATOM 569 O O . ASN A 1 75 ? 14.778 0.025 -12.236 1.00 88.38 75 ASN A O 1
ATOM 573 N N . ARG A 1 76 ? 16.789 -0.954 -12.431 1.00 87.75 76 ARG A N 1
ATOM 574 C CA . ARG A 1 76 ? 16.933 -1.296 -11.002 1.00 87.75 76 ARG A CA 1
ATOM 575 C C . ARG A 1 76 ? 16.626 -0.136 -10.055 1.00 87.75 76 ARG A C 1
ATOM 577 O O . ARG A 1 76 ? 15.978 -0.349 -9.041 1.00 87.75 76 ARG A O 1
ATOM 584 N N . LYS A 1 77 ? 17.050 1.089 -10.388 1.00 89.12 77 LYS A N 1
ATOM 585 C CA . LYS A 1 77 ? 16.818 2.276 -9.544 1.00 89.12 77 LYS A CA 1
ATOM 586 C C . LYS A 1 77 ? 15.335 2.618 -9.411 1.00 89.12 77 LYS A C 1
ATOM 588 O O . LYS A 1 77 ? 14.901 3.057 -8.353 1.00 89.12 77 LYS A O 1
ATOM 593 N N . GLN A 1 78 ? 14.572 2.460 -10.489 1.00 88.44 78 GLN A N 1
ATOM 594 C CA . GLN A 1 78 ? 13.140 2.737 -10.484 1.00 88.44 78 GLN A CA 1
ATOM 595 C C . GLN A 1 78 ? 12.381 1.644 -9.723 1.00 88.44 78 GLN A C 1
ATOM 597 O O . GLN A 1 78 ? 11.489 1.976 -8.952 1.00 88.44 78 GLN A O 1
ATOM 602 N N . ILE A 1 79 ? 12.788 0.376 -9.866 1.00 88.81 79 ILE A N 1
ATOM 603 C CA . ILE A 1 79 ? 12.261 -0.741 -9.061 1.00 88.81 79 ILE A CA 1
ATOM 604 C C . ILE A 1 79 ? 12.547 -0.521 -7.574 1.00 88.81 79 ILE A C 1
ATOM 606 O O . ILE A 1 79 ? 11.636 -0.619 -6.760 1.00 88.81 79 ILE A O 1
ATOM 610 N N . GLN A 1 80 ? 13.789 -0.178 -7.220 1.00 91.25 80 GLN A N 1
ATOM 611 C CA . GLN A 1 80 ? 14.174 0.117 -5.838 1.00 91.25 80 GLN A CA 1
ATOM 612 C C . GLN A 1 80 ? 13.331 1.251 -5.269 1.00 91.25 80 GLN A C 1
ATOM 614 O O . GLN A 1 80 ? 12.688 1.068 -4.248 1.00 91.25 80 GLN A O 1
ATOM 619 N N . ARG A 1 81 ? 13.218 2.374 -5.988 1.00 92.56 81 ARG A N 1
ATOM 620 C CA . ARG A 1 81 ? 12.365 3.486 -5.553 1.00 92.56 81 ARG A CA 1
ATOM 621 C C . ARG A 1 81 ? 10.910 3.061 -5.360 1.00 92.56 81 ARG A C 1
ATOM 623 O O . ARG A 1 81 ? 10.284 3.509 -4.405 1.00 92.56 81 ARG A O 1
ATOM 630 N N . PHE A 1 82 ? 10.368 2.245 -6.260 1.00 92.00 82 PHE A N 1
ATOM 631 C CA . PHE A 1 82 ? 9.001 1.743 -6.145 1.00 92.00 82 PHE A CA 1
ATOM 632 C C . PHE A 1 82 ? 8.820 0.925 -4.861 1.00 92.00 82 PHE A C 1
ATOM 634 O O . PHE A 1 82 ? 7.885 1.185 -4.106 1.00 92.00 82 PHE A O 1
ATOM 641 N N . ALA A 1 83 ? 9.751 0.010 -4.578 1.00 92.75 83 ALA A N 1
ATOM 642 C CA . ALA A 1 83 ? 9.763 -0.783 -3.352 1.00 92.75 83 ALA A CA 1
ATOM 643 C C . ALA A 1 83 ? 9.945 0.086 -2.094 1.00 92.75 83 ALA A C 1
ATOM 645 O O . ALA A 1 83 ? 9.160 -0.028 -1.159 1.00 92.75 83 ALA A O 1
ATOM 646 N N . ASP A 1 84 ? 10.905 1.012 -2.093 1.00 94.69 84 ASP A N 1
ATOM 647 C CA . ASP A 1 84 ? 11.152 1.935 -0.976 1.00 94.69 84 ASP A CA 1
ATOM 648 C C . ASP A 1 84 ? 9.917 2.800 -0.690 1.00 94.69 84 ASP A C 1
ATOM 650 O O . ASP A 1 84 ? 9.556 3.061 0.457 1.00 94.69 84 ASP A O 1
ATOM 654 N N . THR A 1 85 ? 9.228 3.238 -1.746 1.00 94.31 85 THR A N 1
ATOM 655 C CA . THR A 1 85 ? 7.996 4.023 -1.621 1.00 94.31 85 THR A CA 1
ATOM 656 C C . THR A 1 85 ? 6.840 3.172 -1.106 1.00 94.31 85 THR A C 1
ATOM 658 O O . THR A 1 85 ? 6.000 3.670 -0.368 1.00 94.31 85 THR A O 1
ATOM 661 N N . PHE A 1 86 ? 6.784 1.889 -1.461 1.00 93.06 86 PHE A N 1
ATOM 662 C CA . PHE A 1 86 ? 5.780 0.976 -0.921 1.00 93.06 86 PHE A CA 1
ATOM 663 C C . PHE A 1 86 ? 5.993 0.804 0.585 1.00 93.06 86 PHE A C 1
ATOM 665 O O . PHE A 1 86 ? 5.065 1.014 1.363 1.00 93.06 86 PHE A O 1
ATOM 672 N N . GLN A 1 87 ? 7.239 0.549 0.993 1.00 91.94 87 GLN A N 1
ATOM 673 C CA . GLN A 1 87 ? 7.613 0.386 2.397 1.00 91.94 87 GLN A CA 1
ATOM 674 C C . GLN A 1 87 ? 7.443 1.659 3.231 1.00 91.94 87 GLN A C 1
ATOM 676 O O . GLN A 1 87 ? 7.190 1.582 4.423 1.00 91.94 87 GLN A O 1
ATOM 681 N N . SER A 1 88 ? 7.562 2.842 2.628 1.00 94.00 88 SER A N 1
ATOM 682 C CA . SER A 1 88 ? 7.426 4.116 3.351 1.00 94.00 88 SER A CA 1
ATOM 683 C C . SER A 1 88 ? 6.029 4.739 3.292 1.00 94.00 88 SER A C 1
ATOM 685 O O . SER A 1 88 ? 5.771 5.697 4.019 1.00 94.00 88 SER A O 1
ATOM 687 N N . ILE A 1 89 ? 5.134 4.245 2.428 1.00 94.62 89 ILE A N 1
ATOM 688 C CA . ILE A 1 89 ? 3.777 4.794 2.262 1.00 94.62 89 ILE A CA 1
ATOM 689 C C . ILE A 1 89 ? 2.705 3.764 2.590 1.00 94.62 89 ILE A C 1
ATOM 691 O O . ILE A 1 89 ? 1.781 4.088 3.321 1.00 94.62 89 ILE A O 1
ATOM 695 N N . VAL A 1 90 ? 2.779 2.563 2.021 1.00 92.38 90 VAL A N 1
ATOM 696 C CA . VAL A 1 90 ? 1.687 1.585 2.116 1.00 92.38 90 VAL A CA 1
ATOM 697 C C . VAL A 1 90 ? 1.779 0.796 3.415 1.00 92.38 90 VAL A C 1
ATOM 699 O O . VAL A 1 90 ? 0.782 0.676 4.119 1.00 92.38 90 VAL A O 1
ATOM 702 N N . VAL A 1 91 ? 2.969 0.297 3.754 1.00 90.50 91 VAL A N 1
ATOM 703 C CA . VAL A 1 91 ? 3.155 -0.548 4.945 1.00 90.50 91 VAL A CA 1
ATOM 704 C C . VAL A 1 91 ? 2.808 0.179 6.252 1.00 90.50 91 VAL A C 1
ATOM 706 O O . VAL A 1 91 ? 1.956 -0.337 6.972 1.00 90.50 91 VAL A O 1
ATOM 709 N N . PRO A 1 92 ? 3.307 1.401 6.526 1.00 90.81 92 PRO A N 1
ATOM 710 C CA . PRO A 1 92 ? 2.977 2.105 7.766 1.00 90.81 92 PRO A CA 1
ATOM 711 C C . PRO A 1 92 ? 1.488 2.448 7.879 1.00 90.81 92 PRO A C 1
ATOM 713 O O . PRO A 1 92 ? 0.934 2.528 8.970 1.00 90.81 92 PRO A O 1
ATOM 716 N N . GLU A 1 93 ? 0.818 2.664 6.746 1.00 91.44 93 GLU A N 1
ATOM 717 C CA . GLU A 1 93 ? -0.620 2.930 6.718 1.00 91.44 93 GLU A CA 1
ATOM 718 C C . GLU A 1 93 ? -1.436 1.674 7.021 1.00 91.44 93 GLU A C 1
ATOM 720 O O . GLU A 1 93 ? -2.438 1.762 7.728 1.00 91.44 93 GLU A O 1
ATOM 725 N N . LEU A 1 94 ? -0.993 0.510 6.534 1.00 88.88 94 LEU A N 1
ATOM 726 C CA . LEU A 1 94 ? -1.604 -0.773 6.867 1.00 88.88 94 LEU A CA 1
ATOM 727 C C . LEU A 1 94 ? -1.420 -1.106 8.352 1.00 88.88 94 LEU A C 1
ATOM 729 O O . LEU A 1 94 ? -2.380 -1.493 9.011 1.00 88.88 94 LEU A O 1
ATOM 733 N N . GLU A 1 95 ? -0.218 -0.908 8.892 1.00 88.12 95 GLU A N 1
ATOM 734 C CA . GLU A 1 95 ? 0.067 -1.071 10.324 1.00 88.12 95 GLU A CA 1
ATOM 735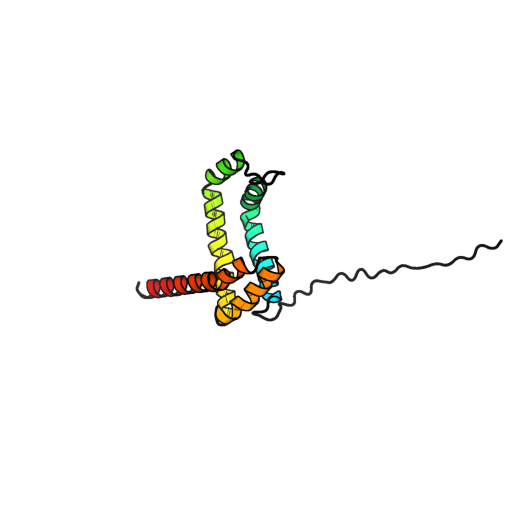 C C . GLU A 1 95 ? -0.808 -0.142 11.163 1.00 88.12 95 GLU A C 1
ATOM 737 O O . GLU A 1 95 ? -1.516 -0.584 12.064 1.00 88.12 95 GLU A O 1
ATOM 742 N N . SER A 1 96 ? -0.860 1.136 10.786 1.00 91.19 96 SER A N 1
ATOM 743 C CA . SER A 1 96 ? -1.717 2.112 11.445 1.00 91.19 96 SER A CA 1
ATOM 744 C C . SER A 1 96 ? -3.196 1.728 11.383 1.00 91.19 96 SER A C 1
ATOM 746 O O . SER A 1 96 ? -3.936 2.014 12.323 1.00 91.19 96 SER A O 1
ATOM 748 N N . ALA A 1 97 ? -3.653 1.101 10.296 1.00 91.38 97 ALA A N 1
ATOM 749 C CA . ALA A 1 97 ? -5.027 0.629 10.184 1.00 91.38 97 ALA A CA 1
ATOM 750 C C . ALA A 1 97 ? -5.30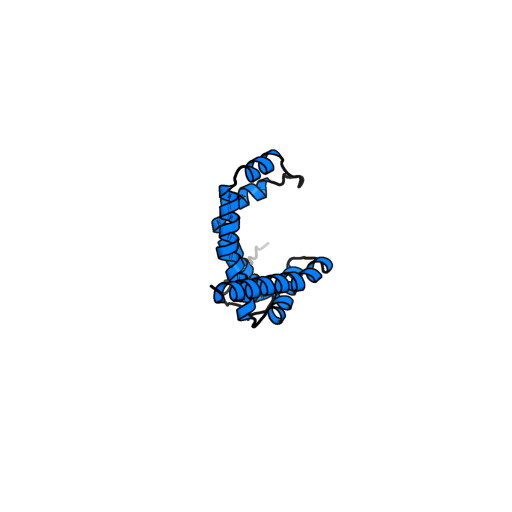7 -0.559 11.115 1.00 91.38 97 ALA A C 1
ATOM 752 O O . ALA A 1 97 ? -6.334 -0.572 11.791 1.00 91.38 97 ALA A O 1
ATOM 753 N N . VAL A 1 98 ? -4.378 -1.514 11.196 1.00 89.94 98 VAL A N 1
ATOM 754 C CA . VAL A 1 98 ? -4.443 -2.638 12.142 1.00 89.94 98 VAL A CA 1
ATOM 755 C C . VAL A 1 98 ? -4.518 -2.126 13.582 1.00 89.94 98 VAL A C 1
ATOM 757 O O . VAL A 1 98 ? -5.391 -2.556 14.336 1.00 89.94 98 VAL A O 1
ATOM 760 N N . ASP A 1 99 ? -3.663 -1.171 13.948 1.00 90.75 99 ASP A N 1
ATOM 761 C CA . ASP A 1 99 ? -3.627 -0.597 15.295 1.00 90.75 99 ASP A CA 1
ATOM 762 C C . ASP A 1 99 ? -4.905 0.183 15.624 1.00 90.75 99 ASP A C 1
ATOM 764 O O . ASP A 1 99 ? -5.466 0.036 16.710 1.00 90.75 99 ASP A O 1
ATOM 768 N N . GLN A 1 100 ? -5.414 0.975 14.674 1.00 91.50 100 GLN A N 1
ATOM 769 C CA . GLN A 1 100 ? -6.676 1.711 14.829 1.00 91.50 100 GLN A CA 1
ATOM 770 C C . GLN A 1 100 ? -7.877 0.782 15.007 1.00 91.50 100 GLN A C 1
ATOM 772 O O . GLN A 1 100 ? -8.816 1.132 15.720 1.00 91.50 100 GLN A O 1
ATOM 777 N N . CYS A 1 101 ? -7.823 -0.410 14.415 1.00 91.12 101 CYS A N 1
ATOM 778 C CA . CYS A 1 101 ? -8.822 -1.448 14.619 1.00 91.12 101 CYS A CA 1
ATOM 779 C C . CYS A 1 101 ? -8.610 -2.280 15.883 1.00 91.12 101 CYS A C 1
ATOM 781 O O . CYS A 1 101 ? -9.426 -3.144 16.190 1.00 91.12 101 CYS A O 1
ATOM 783 N N . GLY A 1 102 ? -7.554 -2.027 16.658 1.00 89.25 102 GLY A N 1
ATOM 784 C CA . GLY A 1 102 ? -7.241 -2.823 17.842 1.00 89.25 102 GLY A CA 1
ATOM 785 C C . GLY A 1 102 ? -6.817 -4.254 17.504 1.00 89.25 102 GLY A C 1
ATOM 786 O O . GLY A 1 102 ? -7.026 -5.150 18.318 1.00 89.25 102 GLY A O 1
ATOM 787 N N . GLY A 1 103 ? -6.257 -4.474 16.311 1.00 87.19 103 GLY A N 1
ATOM 788 C CA . GLY A 1 103 ? -5.744 -5.762 15.849 1.00 87.19 103 GLY A CA 1
ATOM 789 C C . GLY A 1 103 ? -6.314 -6.216 14.502 1.00 87.19 103 GLY A C 1
ATOM 790 O O . GLY A 1 103 ? -7.325 -5.708 14.012 1.00 87.19 103 GLY A O 1
ATOM 791 N N . ALA A 1 104 ? -5.658 -7.213 13.899 1.00 87.19 104 ALA A N 1
ATOM 792 C CA . ALA A 1 104 ? -6.061 -7.770 12.610 1.00 87.19 104 ALA A CA 1
ATOM 793 C C . ALA A 1 104 ? -7.434 -8.440 12.658 1.00 87.19 104 ALA A C 1
ATOM 795 O O . ALA A 1 104 ? -8.176 -8.322 11.690 1.00 87.19 104 ALA A O 1
ATOM 796 N N . ASP A 1 105 ? -7.807 -9.066 13.776 1.00 88.56 105 ASP A N 1
ATOM 797 C CA . ASP A 1 105 ? -9.109 -9.729 13.932 1.00 88.56 105 ASP A CA 1
ATOM 798 C C . ASP A 1 105 ? -10.291 -8.787 13.653 1.00 88.56 105 ASP A C 1
ATOM 800 O O . ASP A 1 105 ? -11.330 -9.219 13.155 1.00 88.56 105 ASP A O 1
ATOM 804 N N . ASN A 1 106 ? -10.114 -7.489 13.915 1.00 89.56 106 ASN A N 1
ATOM 805 C CA . ASN A 1 106 ? -11.126 -6.463 13.676 1.00 89.56 106 ASN A CA 1
ATOM 806 C C . ASN A 1 106 ? -10.996 -5.800 12.293 1.00 89.56 106 ASN A C 1
ATOM 808 O O . ASN A 1 106 ? -11.985 -5.300 11.763 1.00 89.56 106 ASN A O 1
ATOM 812 N N . LEU A 1 107 ? -9.802 -5.797 11.685 1.00 91.50 107 LEU A N 1
ATOM 813 C CA . LEU A 1 107 ? -9.580 -5.248 10.340 1.00 91.50 107 LEU A CA 1
ATOM 814 C C . LEU A 1 107 ? -9.951 -6.246 9.233 1.00 91.50 107 LEU A C 1
ATOM 816 O O . LEU A 1 107 ? -10.515 -5.857 8.212 1.00 91.50 107 LEU A O 1
ATOM 820 N N . VAL A 1 108 ? -9.624 -7.528 9.418 1.00 92.81 108 VAL A N 1
ATOM 821 C CA . VAL A 1 108 ? -9.773 -8.586 8.407 1.00 92.81 108 VAL A CA 1
ATOM 822 C C . VAL A 1 108 ? -11.201 -8.676 7.861 1.00 92.81 108 VAL A C 1
ATOM 824 O O . VAL A 1 108 ? -11.323 -8.751 6.638 1.00 92.81 108 VAL A O 1
ATOM 827 N N . PRO A 1 109 ? -12.282 -8.629 8.668 1.00 94.06 109 PRO A N 1
ATOM 828 C CA . PRO A 1 109 ? -13.645 -8.676 8.139 1.00 94.06 109 PRO A CA 1
ATOM 829 C C . PRO A 1 109 ? -13.953 -7.509 7.194 1.00 94.06 109 PRO A C 1
ATOM 831 O O . PRO A 1 109 ? -14.396 -7.741 6.071 1.00 94.06 109 PRO A O 1
ATOM 834 N N . ALA A 1 110 ? -13.637 -6.278 7.606 1.00 93.50 110 ALA A N 1
ATOM 835 C CA . ALA A 1 110 ? -13.851 -5.073 6.808 1.00 93.50 110 ALA A CA 1
ATOM 836 C C . ALA A 1 110 ? -13.011 -5.066 5.525 1.00 93.50 110 ALA A C 1
ATOM 838 O O . ALA A 1 110 ? -13.504 -4.719 4.454 1.00 93.50 110 ALA A O 1
ATOM 839 N N . PHE A 1 111 ? -11.751 -5.498 5.617 1.00 93.69 111 PHE A N 1
ATOM 840 C CA . PHE A 1 111 ? -10.859 -5.601 4.465 1.00 93.69 111 PHE A CA 1
ATOM 841 C C . PHE A 1 111 ? -11.310 -6.697 3.488 1.00 93.69 111 PHE A C 1
ATOM 843 O O . PHE A 1 111 ? -11.261 -6.513 2.277 1.00 93.69 111 PHE A O 1
ATOM 850 N N . THR A 1 112 ? -11.810 -7.821 4.003 1.00 94.94 112 THR A N 1
ATOM 851 C CA . THR A 1 112 ? -12.365 -8.914 3.191 1.00 94.94 112 THR A CA 1
ATOM 852 C C . THR A 1 112 ? -13.651 -8.491 2.485 1.00 94.94 112 THR A C 1
ATOM 854 O O . THR A 1 112 ? -13.846 -8.836 1.323 1.00 94.94 112 THR A O 1
ATOM 857 N N . GLU A 1 113 ? -14.526 -7.747 3.165 1.00 95.00 113 GLU A N 1
ATOM 858 C CA . GLU A 1 113 ? -15.747 -7.190 2.575 1.00 95.00 113 GLU A CA 1
ATOM 859 C C . GLU A 1 113 ? -15.426 -6.176 1.475 1.00 95.00 113 GLU A C 1
ATOM 861 O O . GLU A 1 113 ? -15.919 -6.331 0.364 1.00 95.00 113 GLU A O 1
ATOM 866 N N . PHE A 1 114 ? -14.502 -5.247 1.728 1.00 94.62 114 PHE A N 1
ATOM 867 C CA . PHE A 1 114 ? -13.988 -4.338 0.703 1.00 94.62 114 PHE A CA 1
ATOM 868 C C . PHE A 1 114 ? -13.468 -5.091 -0.535 1.00 94.62 114 PHE A C 1
ATOM 870 O O . PHE A 1 114 ? -13.866 -4.804 -1.659 1.00 94.62 114 PHE A O 1
ATOM 877 N N . LEU A 1 115 ? -12.615 -6.104 -0.352 1.00 94.06 115 LEU A N 1
ATOM 878 C CA . LEU A 1 115 ? -12.073 -6.876 -1.475 1.00 94.06 115 LEU A CA 1
ATOM 879 C C . LEU A 1 115 ? -13.155 -7.659 -2.231 1.00 94.06 115 LEU A C 1
ATOM 881 O O . LEU A 1 115 ? -13.061 -7.821 -3.449 1.00 94.06 115 LEU A O 1
ATOM 885 N N . ARG A 1 116 ? -14.180 -8.148 -1.527 1.00 94.56 116 ARG A N 1
ATOM 886 C CA . ARG A 1 116 ? -15.342 -8.780 -2.156 1.00 94.56 116 ARG A CA 1
ATOM 887 C C . ARG A 1 116 ? -16.085 -7.788 -3.050 1.00 94.56 116 ARG A C 1
ATOM 889 O O . ARG A 1 116 ? -16.430 -8.152 -4.173 1.00 94.56 116 ARG A O 1
ATOM 896 N N . ASP A 1 117 ? -16.293 -6.562 -2.577 1.00 95.00 117 ASP A N 1
ATOM 897 C CA . ASP A 1 117 ? -16.958 -5.495 -3.333 1.00 95.00 117 ASP A CA 1
ATOM 898 C C . ASP A 1 117 ? -16.143 -5.077 -4.571 1.00 95.00 117 ASP A C 1
ATOM 900 O O . ASP A 1 117 ? -16.713 -4.841 -5.638 1.00 95.00 117 ASP A O 1
ATOM 904 N N . GLU A 1 118 ? -14.810 -5.135 -4.483 1.00 92.25 118 GLU A N 1
ATOM 905 C CA . GLU A 1 118 ? -13.883 -4.966 -5.615 1.00 92.25 118 GLU A CA 1
ATOM 906 C C . GLU A 1 118 ? -13.867 -6.165 -6.595 1.00 92.25 118 GLU A C 1
ATOM 908 O O . GLU A 1 118 ? -13.159 -6.157 -7.606 1.00 92.25 118 GLU A O 1
ATOM 913 N N . GLY A 1 119 ? -14.656 -7.212 -6.331 1.00 93.00 119 GLY A N 1
ATOM 914 C CA . GLY A 1 119 ? -14.833 -8.366 -7.214 1.00 93.00 119 GLY A CA 1
ATOM 915 C C . GLY A 1 119 ? -13.829 -9.503 -7.006 1.00 93.00 119 GLY A C 1
ATOM 916 O O . GLY A 1 119 ? -13.709 -10.381 -7.867 1.00 93.00 119 GLY A O 1
ATOM 917 N N . VAL A 1 120 ? -13.106 -9.525 -5.884 1.00 94.06 120 VAL A N 1
ATOM 918 C CA . VAL A 1 120 ? -12.212 -10.637 -5.534 1.00 94.06 120 VAL A CA 1
ATOM 919 C C 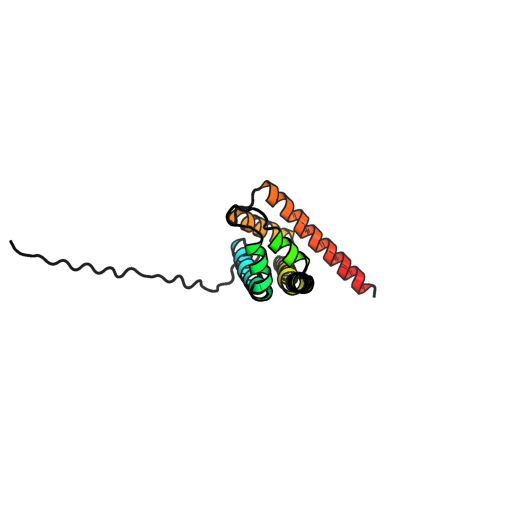. VAL A 1 120 ? -13.038 -11.881 -5.193 1.00 94.06 120 VAL A C 1
ATOM 921 O O . VAL A 1 120 ? -13.959 -11.843 -4.381 1.00 94.06 120 VAL A O 1
ATOM 924 N N . GLY A 1 121 ? -12.706 -13.014 -5.818 1.00 92.56 121 GLY A N 1
ATOM 925 C CA . GLY A 1 121 ? -13.419 -14.274 -5.601 1.00 92.56 121 GLY A CA 1
ATOM 926 C C . GLY A 1 121 ? -13.185 -14.869 -4.208 1.00 92.56 121 GLY A C 1
ATOM 927 O O . GLY A 1 121 ? -12.082 -14.787 -3.670 1.00 92.56 121 GLY A O 1
ATOM 928 N N . GLU A 1 122 ? -14.198 -15.549 -3.658 1.00 91.25 122 GLU A N 1
ATOM 929 C CA . GLU A 1 122 ? -14.181 -16.099 -2.286 1.00 91.25 122 GLU A CA 1
ATOM 930 C C . GLU A 1 122 ? -12.959 -16.980 -1.982 1.00 91.25 122 GLU A C 1
ATOM 932 O O . GLU A 1 122 ? -12.368 -16.871 -0.914 1.00 91.25 122 GLU A O 1
ATOM 937 N N . GLN A 1 123 ? -12.503 -17.789 -2.944 1.00 89.38 123 GLN A N 1
ATOM 938 C CA . GLN A 1 123 ? -11.314 -18.630 -2.757 1.00 89.38 123 GLN A CA 1
ATOM 939 C C . GLN A 1 123 ? -10.032 -17.812 -2.516 1.00 89.38 123 GLN A C 1
ATOM 941 O O . GLN A 1 123 ? -9.120 -18.271 -1.834 1.00 89.38 123 GLN A O 1
ATOM 946 N N . THR A 1 124 ? -9.931 -16.608 -3.080 1.00 90.12 124 THR A N 1
ATOM 947 C CA . THR A 1 124 ? -8.807 -15.699 -2.821 1.00 90.12 124 THR A CA 1
ATOM 948 C C . THR A 1 124 ? -8.984 -14.987 -1.483 1.00 90.12 124 THR A C 1
ATOM 950 O O . THR A 1 124 ? -8.002 -14.792 -0.769 1.00 90.12 124 THR A O 1
ATOM 953 N N . LEU A 1 125 ? -10.223 -14.651 -1.116 1.00 91.50 125 LEU A N 1
ATOM 954 C CA . LEU A 1 125 ? -10.545 -14.004 0.157 1.00 91.50 125 LEU A CA 1
ATOM 955 C C . LEU A 1 125 ? -10.152 -14.860 1.373 1.00 91.50 125 LEU A C 1
ATOM 957 O O . LEU A 1 125 ? -9.707 -14.313 2.380 1.00 91.50 125 LEU A O 1
ATOM 961 N N . GLU A 1 126 ? -10.202 -16.191 1.260 1.00 91.00 126 GLU A N 1
ATOM 962 C CA . GLU A 1 126 ? -9.741 -17.127 2.304 1.00 91.00 126 GLU A CA 1
ATOM 963 C C . GLU A 1 126 ? -8.268 -16.924 2.715 1.00 91.00 126 GLU A C 1
ATOM 965 O O . GLU A 1 126 ? -7.878 -17.273 3.831 1.00 91.00 126 GLU A O 1
ATOM 970 N N . TRP A 1 127 ? -7.443 -16.323 1.851 1.00 90.62 127 TRP A N 1
ATOM 971 C CA . TRP A 1 127 ? -6.022 -16.081 2.120 1.00 90.62 127 TRP A CA 1
ATOM 972 C C . TRP A 1 127 ? -5.732 -14.754 2.821 1.00 90.62 127 TRP A C 1
ATOM 974 O O . TRP A 1 127 ? -4.622 -14.559 3.317 1.00 90.62 127 TRP A O 1
ATOM 984 N N . ILE A 1 128 ? -6.705 -13.848 2.898 1.00 88.00 128 ILE A N 1
ATOM 985 C CA . ILE A 1 128 ? -6.490 -12.487 3.399 1.00 88.00 128 ILE A CA 1
ATOM 986 C C . ILE A 1 128 ? -6.144 -12.477 4.890 1.00 88.00 128 ILE A C 1
ATOM 988 O O . ILE A 1 128 ? -5.162 -11.847 5.283 1.00 88.00 128 ILE A O 1
ATOM 992 N N . GLY A 1 129 ? -6.887 -13.228 5.708 1.00 84.69 129 GLY A N 1
ATOM 993 C CA . GLY A 1 129 ? -6.602 -13.374 7.140 1.00 84.69 129 GLY A CA 1
ATOM 994 C C . GLY A 1 129 ? -5.184 -13.896 7.419 1.00 84.69 129 GLY A C 1
ATOM 995 O O . GLY A 1 129 ? -4.423 -13.208 8.099 1.00 84.69 129 GLY A O 1
ATOM 996 N N . PRO A 1 130 ? -4.781 -15.054 6.856 1.00 88.56 130 PRO A N 1
ATOM 997 C CA . PRO A 1 130 ? -3.422 -15.579 6.999 1.00 88.56 130 PRO A CA 1
ATOM 998 C C . PRO A 1 130 ? -2.315 -14.606 6.574 1.00 88.56 130 PRO A C 1
ATOM 1000 O O . PRO A 1 130 ? -1.289 -14.520 7.243 1.00 88.56 130 PRO A O 1
ATOM 1003 N N . VAL A 1 131 ? -2.508 -13.863 5.478 1.00 85.75 131 VAL A N 1
ATOM 1004 C CA . VAL A 1 131 ? -1.517 -12.887 4.995 1.00 85.75 131 VAL A CA 1
ATOM 1005 C C . VAL A 1 131 ? -1.371 -11.718 5.969 1.00 85.75 131 VAL A C 1
ATOM 1007 O O . VAL A 1 131 ? -0.247 -11.326 6.278 1.00 85.75 131 VAL A O 1
ATOM 1010 N N . ILE A 1 132 ? -2.481 -11.177 6.480 1.00 82.31 132 ILE A N 1
ATOM 1011 C CA . ILE A 1 132 ? -2.446 -10.085 7.462 1.00 82.31 132 ILE A CA 1
ATOM 1012 C C . ILE A 1 132 ? -1.824 -10.549 8.781 1.00 82.31 132 ILE A C 1
ATOM 1014 O O . ILE A 1 132 ? -0.970 -9.843 9.315 1.00 82.31 132 ILE A O 1
ATOM 1018 N N . GLY A 1 133 ? -2.175 -11.746 9.258 1.00 81.31 133 GLY A N 1
ATOM 1019 C CA . GLY A 1 133 ? -1.565 -12.335 10.453 1.00 81.31 133 GLY A CA 1
ATOM 1020 C C . GLY A 1 133 ? -0.050 -12.513 10.311 1.00 81.31 133 GLY A C 1
ATOM 1021 O O . GLY A 1 133 ? 0.701 -12.066 11.169 1.00 81.31 133 GLY A O 1
ATOM 1022 N N . LEU A 1 134 ? 0.420 -13.047 9.176 1.00 81.44 134 LEU A N 1
ATOM 1023 C CA . LEU A 1 134 ? 1.856 -13.207 8.908 1.00 81.44 134 LEU A CA 1
ATOM 1024 C C . LEU A 1 134 ? 2.618 -11.873 8.982 1.00 81.44 134 LEU A C 1
ATOM 1026 O O . LEU A 1 134 ? 3.733 -11.825 9.497 1.00 81.44 134 LEU A O 1
ATOM 1030 N N . MET A 1 135 ? 2.032 -10.788 8.469 1.00 77.62 135 MET A N 1
ATOM 1031 C CA . MET A 1 135 ? 2.655 -9.462 8.540 1.00 77.62 135 MET A CA 1
ATOM 1032 C C . MET A 1 135 ? 2.782 -8.962 9.985 1.00 77.62 135 MET A C 1
ATOM 1034 O O . MET A 1 135 ? 3.783 -8.331 10.318 1.00 77.62 135 MET A O 1
ATOM 1038 N N . GLN A 1 136 ? 1.807 -9.260 10.850 1.00 78.44 136 GLN A N 1
ATOM 1039 C CA . GLN A 1 136 ? 1.893 -8.918 12.271 1.00 78.44 136 GLN A CA 1
ATOM 1040 C C . GLN A 1 136 ? 2.982 -9.726 12.982 1.00 78.44 136 GLN A C 1
ATOM 1042 O O . GLN A 1 136 ? 3.799 -9.132 13.681 1.00 78.44 136 GLN A O 1
ATOM 1047 N N . ASP A 1 137 ? 3.045 -11.038 12.744 1.00 82.12 137 ASP A N 1
ATOM 1048 C CA . ASP A 1 137 ? 4.058 -11.917 13.344 1.00 82.12 137 ASP A CA 1
ATOM 1049 C C . ASP A 1 137 ? 5.484 -11.458 12.998 1.00 82.12 137 ASP A C 1
ATOM 1051 O O . ASP A 1 137 ? 6.383 -11.452 13.841 1.00 82.12 137 ASP A O 1
ATOM 1055 N N . MET A 1 138 ? 5.704 -11.051 11.742 1.00 80.38 138 MET A N 1
ATOM 1056 C CA . MET A 1 138 ? 6.999 -10.539 11.291 1.00 80.38 138 MET A CA 1
ATOM 1057 C C . MET A 1 138 ? 7.386 -9.236 11.996 1.00 80.38 138 MET A C 1
ATOM 1059 O O . MET A 1 138 ? 8.540 -9.081 12.386 1.00 80.38 138 MET A O 1
ATOM 1063 N N . ARG A 1 139 ? 6.427 -8.327 12.203 1.00 77.25 139 ARG A N 1
ATOM 1064 C CA . ARG A 1 139 ? 6.660 -7.079 12.938 1.00 77.25 139 ARG A CA 1
ATOM 1065 C C . ARG A 1 139 ? 7.037 -7.352 14.392 1.00 77.25 139 ARG A C 1
ATOM 1067 O O . ARG A 1 139 ? 8.029 -6.819 14.874 1.00 77.25 139 ARG A O 1
ATOM 1074 N N . GLU A 1 140 ? 6.290 -8.221 15.072 1.00 80.50 140 GLU A N 1
ATOM 1075 C CA . GLU A 1 140 ? 6.586 -8.593 16.461 1.00 80.50 140 GLU A CA 1
ATOM 1076 C C . GLU A 1 140 ? 7.990 -9.202 16.604 1.00 80.50 140 GLU A C 1
ATOM 1078 O O . GLU A 1 140 ? 8.690 -8.963 17.593 1.00 80.50 140 GLU A O 1
ATOM 1083 N N . ALA A 1 141 ? 8.434 -9.965 15.601 1.00 78.38 141 ALA A N 1
ATOM 1084 C CA . ALA A 1 141 ? 9.784 -10.512 15.560 1.00 78.38 141 ALA A CA 1
ATOM 1085 C C . ALA A 1 141 ? 10.865 -9.430 15.379 1.00 78.38 141 ALA A C 1
ATOM 1087 O O . ALA A 1 141 ? 11.906 -9.508 16.041 1.00 78.38 141 ALA A O 1
ATOM 1088 N N . AS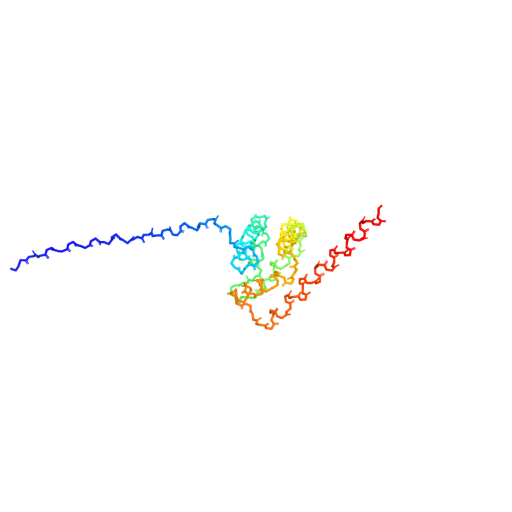P A 1 142 ? 10.625 -8.437 14.520 1.00 78.62 142 ASP A N 1
ATOM 1089 C CA . ASP A 1 142 ? 11.545 -7.322 14.271 1.00 78.62 142 ASP A CA 1
ATOM 1090 C C . ASP A 1 142 ? 11.672 -6.408 15.502 1.00 78.62 142 ASP A C 1
ATOM 1092 O O . ASP A 1 142 ? 12.791 -6.106 15.929 1.00 78.62 142 ASP A O 1
ATOM 1096 N N . ASP A 1 143 ? 10.554 -6.066 16.147 1.00 80.44 143 ASP A N 1
ATOM 1097 C CA . ASP A 1 143 ? 10.535 -5.276 17.385 1.00 80.44 143 ASP A CA 1
ATOM 1098 C C . ASP A 1 143 ? 11.333 -5.982 18.495 1.00 80.44 143 ASP A C 1
ATOM 1100 O O . ASP A 1 143 ? 12.232 -5.405 19.117 1.00 80.44 143 ASP A O 1
ATOM 1104 N N . ALA A 1 144 ? 11.095 -7.286 18.677 1.00 79.38 144 ALA A N 1
ATOM 1105 C CA . ALA A 1 144 ? 11.820 -8.099 19.649 1.00 79.38 144 ALA A CA 1
ATOM 1106 C C . ALA A 1 144 ? 13.312 -8.272 19.305 1.00 79.38 144 ALA A C 1
ATOM 1108 O O . ALA A 1 144 ? 14.122 -8.596 20.183 1.00 79.38 144 ALA A O 1
ATOM 1109 N N . ALA A 1 145 ? 13.709 -8.141 18.038 1.00 78.69 145 ALA A N 1
ATOM 1110 C CA . ALA A 1 145 ? 15.115 -8.131 17.642 1.00 78.69 145 ALA A CA 1
ATOM 1111 C C . ALA A 1 145 ? 15.773 -6.781 17.964 1.00 78.69 145 ALA A C 1
ATOM 1113 O O . ALA A 1 145 ? 16.930 -6.755 18.387 1.00 78.69 145 ALA A O 1
ATOM 1114 N N . GLN A 1 146 ? 15.032 -5.682 17.820 1.00 75.62 146 GLN A N 1
ATOM 1115 C CA . GLN A 1 146 ? 15.519 -4.327 18.052 1.00 75.62 146 GLN A CA 1
ATOM 1116 C C . GLN A 1 146 ? 15.684 -3.994 19.543 1.00 75.62 146 GLN A C 1
ATOM 1118 O O . GLN A 1 146 ? 16.640 -3.314 19.898 1.00 75.62 146 GLN A O 1
ATOM 1123 N N . GLU A 1 147 ? 14.847 -4.542 20.430 1.00 71.31 147 GLU A N 1
ATOM 1124 C CA . GLU A 1 147 ? 15.005 -4.413 21.893 1.00 71.31 147 GLU A CA 1
ATOM 1125 C C . GLU A 1 147 ? 16.216 -5.173 22.469 1.00 71.31 147 GLU A C 1
ATOM 1127 O O . GLU A 1 147 ? 16.605 -4.966 23.620 1.00 71.31 147 GLU A O 1
ATOM 1132 N N . ARG A 1 148 ? 16.810 -6.088 21.693 1.00 69.56 148 ARG A N 1
ATOM 1133 C CA . ARG A 1 148 ? 17.975 -6.892 22.105 1.00 69.56 148 ARG A CA 1
ATOM 1134 C C . ARG A 1 148 ? 19.322 -6.271 21.711 1.00 69.56 148 ARG A C 1
ATOM 1136 O O . ARG A 1 148 ? 20.355 -6.874 22.015 1.00 69.56 148 ARG A O 1
ATOM 1143 N N . LEU A 1 149 ? 19.314 -5.120 21.037 1.00 60.03 149 LEU A N 1
ATOM 1144 C CA . LEU A 1 149 ? 20.492 -4.362 20.594 1.00 60.03 149 LEU A CA 1
ATOM 1145 C C . LEU A 1 149 ? 20.684 -3.099 21.441 1.00 60.03 149 LEU A C 1
ATOM 1147 O O . LEU A 1 149 ? 21.864 -2.773 21.706 1.00 60.03 149 LEU A O 1
#

Organism: NCBI:txid1280950

Secondary structure (DSSP, 8-state):
----------------------PPPTTSHHHHHH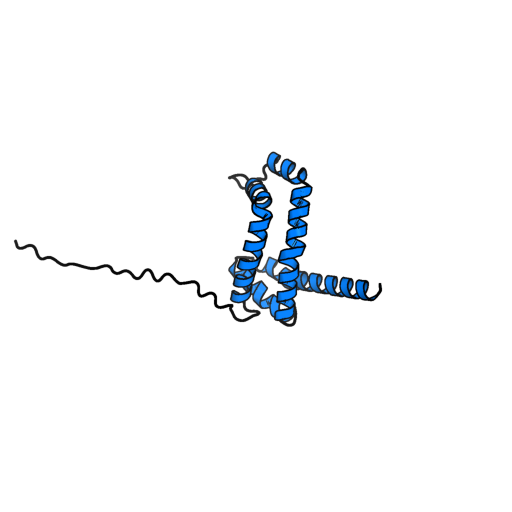HHHHHHHHHHHHTHHHHHHHHTTB-TTS-B-HHHHHHHHH-HHHHHHHHHHHHHHHHHHHHHHHHHTTSHHHHHHHHHHHHHHTT--HHHHTTHHHHHHHHHHHHHHHHHHHTT-

Foldseek 3Di:
DDDDDDDDDDPPDPPPPPVPPDQDDALALVNVVVLCVVLVVVLCVQLVPVVVLVVVQADPVRDGDVVSVVVSVVCVVSVVSSVVSCVVGVLVSLVVSQVVLVHPVSNLVSVLVNVVVVVDDPVVSVCSSVVRVVSVVVVVVVVVVVVVD

Sequence (149 aa):
MTIKTFLLSIAGLVALSACASVEPEPCTSEWVDFRTEKVLNRFASNNRGMIGDLRRLQDSEGDINPVVAMQLIGNRKQIQRFADTFQSIVVPELESAVDQCGGADNLVPAFTEFLRDEGVGEQTLEWIGPVIGLMQDMREADDAAQERL

pLDDT: mean 83.43, std 14.91, range [32.22, 95.06]